Protein AF-A0A7C0WC27-F1 (afdb_monomer_lite)

Secondary structure (DSSP, 8-state):
-HHHHHHHHHHHHHHHHTT-----------HHHHHHHHHHH-HHHHHHHHHHHHHHHHHHHHHHTTSPP--------

Structure (mmCIF, N/CA/C/O backbone):
data_AF-A0A7C0WC27-F1
#
_entry.id   AF-A0A7C0WC27-F1
#
loop_
_atom_site.group_PDB
_atom_site.id
_atom_site.type_symbol
_atom_site.label_atom_id
_atom_site.label_alt_id
_atom_site.label_comp_id
_atom_site.label_asym_id
_atom_site.label_entity_id
_atom_site.label_seq_id
_atom_site.pdbx_PDB_ins_code
_atom_site.Cartn_x
_atom_site.Cartn_y
_atom_site.Cartn_z
_atom_site.occupancy
_atom_site.B_iso_or_equiv
_atom_site.auth_seq_id
_atom_site.auth_comp_id
_atom_site.auth_asym_id
_atom_site.auth_atom_id
_atom_site.pdbx_PDB_model_num
ATOM 1 N N . MET A 1 1 ? 15.841 20.715 51.364 1.00 61.66 1 MET A N 1
ATOM 2 C CA . MET A 1 1 ? 14.465 20.190 51.566 1.00 61.66 1 MET A CA 1
ATOM 3 C C . MET A 1 1 ? 13.447 20.738 50.554 1.00 61.66 1 MET A C 1
ATOM 5 O O . MET A 1 1 ? 12.572 19.991 50.143 1.00 61.66 1 MET A O 1
ATOM 9 N N . ILE A 1 2 ? 13.583 21.993 50.100 1.00 70.50 2 ILE A N 1
ATOM 10 C CA . ILE A 1 2 ? 12.686 22.652 49.123 1.00 70.50 2 ILE A CA 1
ATOM 11 C C . ILE A 1 2 ? 12.749 22.047 47.706 1.00 70.50 2 ILE A C 1
ATOM 13 O O . ILE A 1 2 ? 11.707 21.796 47.111 1.00 70.50 2 ILE A O 1
ATOM 17 N N . MET A 1 3 ? 13.937 21.682 47.210 1.00 67.44 3 MET A N 1
ATOM 18 C CA . MET A 1 3 ? 14.106 21.074 45.875 1.00 67.44 3 MET A CA 1
ATOM 19 C C . MET A 1 3 ? 13.355 19.739 45.702 1.00 67.44 3 MET A C 1
ATOM 21 O O . MET A 1 3 ? 12.783 19.478 44.650 1.00 67.44 3 MET A O 1
ATOM 25 N N . LYS A 1 4 ? 13.286 18.918 46.764 1.00 68.06 4 LYS A N 1
ATOM 26 C CA . LYS A 1 4 ? 12.542 17.644 46.757 1.00 68.06 4 LYS A CA 1
ATOM 27 C C . LYS A 1 4 ? 11.022 17.852 46.698 1.00 68.06 4 LYS A C 1
ATOM 29 O O . LYS A 1 4 ? 10.323 17.043 46.100 1.00 68.06 4 LYS A O 1
ATOM 34 N N . LYS A 1 5 ? 10.512 18.943 47.286 1.00 75.31 5 LYS A N 1
ATOM 35 C CA . LYS A 1 5 ? 9.082 19.291 47.242 1.00 75.31 5 LYS A CA 1
ATOM 36 C C . LYS A 1 5 ? 8.665 19.771 45.850 1.00 75.31 5 LYS A C 1
ATOM 38 O O . LYS A 1 5 ? 7.622 19.353 45.370 1.00 75.31 5 LYS A O 1
ATOM 43 N N . ILE A 1 6 ? 9.510 20.565 45.188 1.00 80.69 6 ILE A N 1
ATOM 44 C CA . ILE A 1 6 ? 9.273 21.030 43.810 1.00 80.69 6 ILE A CA 1
ATOM 45 C C . ILE A 1 6 ? 9.247 19.844 42.837 1.00 80.69 6 ILE A C 1
ATOM 47 O O . ILE A 1 6 ? 8.320 19.729 42.041 1.00 80.69 6 ILE A O 1
ATOM 51 N N . LEU A 1 7 ? 10.201 18.913 42.963 1.00 81.56 7 LEU A N 1
ATOM 52 C CA . LEU A 1 7 ? 10.233 17.686 42.157 1.00 81.56 7 LEU A CA 1
ATOM 53 C C . LEU A 1 7 ? 8.957 16.841 42.336 1.00 81.56 7 LEU A C 1
ATOM 55 O O . LEU A 1 7 ? 8.407 16.335 41.363 1.00 81.56 7 LEU A O 1
ATOM 59 N N . SER A 1 8 ? 8.464 16.725 43.574 1.00 81.25 8 SER A N 1
ATOM 60 C CA . SER A 1 8 ? 7.241 15.975 43.886 1.00 81.25 8 SER A CA 1
ATOM 61 C C . SER A 1 8 ? 5.986 16.611 43.270 1.00 81.25 8 SER A C 1
ATOM 63 O O . SER A 1 8 ? 5.140 15.910 42.723 1.00 81.25 8 SER A O 1
ATOM 65 N N . ILE A 1 9 ? 5.887 17.945 43.280 1.00 84.75 9 ILE A N 1
ATOM 66 C CA . ILE A 1 9 ? 4.748 18.675 42.696 1.00 84.75 9 ILE A CA 1
ATOM 67 C C . ILE A 1 9 ? 4.699 18.495 41.172 1.00 84.75 9 ILE A C 1
ATOM 69 O O . ILE A 1 9 ? 3.625 18.269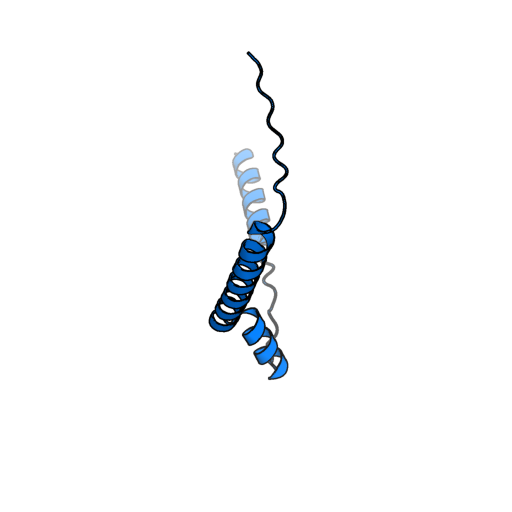 40.619 1.00 84.75 9 ILE A O 1
ATOM 73 N N . ILE A 1 10 ? 5.856 18.527 40.501 1.00 84.81 10 ILE A N 1
ATOM 74 C CA . ILE A 1 10 ? 5.951 18.282 39.053 1.00 84.81 10 ILE A CA 1
ATOM 75 C C . ILE A 1 10 ? 5.524 16.848 38.720 1.00 84.81 10 ILE A C 1
ATOM 77 O O . ILE A 1 10 ? 4.782 16.636 37.763 1.00 84.81 10 ILE A O 1
ATOM 81 N N . LEU A 1 11 ? 5.936 15.869 39.532 1.00 82.56 11 LEU A N 1
ATOM 82 C CA . LEU A 1 11 ? 5.562 14.467 39.339 1.00 82.56 11 LEU A CA 1
ATOM 83 C C . LEU A 1 11 ? 4.047 14.253 39.479 1.00 82.56 11 LEU A C 1
ATOM 85 O O . LEU A 1 11 ? 3.448 13.538 38.681 1.00 82.56 11 LEU A O 1
ATOM 89 N N . ILE A 1 12 ? 3.418 14.904 40.460 1.00 83.50 12 ILE A N 1
ATOM 90 C CA . ILE A 1 12 ? 1.967 14.828 40.680 1.00 83.50 12 ILE A CA 1
ATOM 91 C C . ILE A 1 12 ? 1.206 15.498 39.529 1.00 83.50 12 ILE A C 1
ATOM 93 O O . ILE A 1 12 ? 0.215 14.948 39.050 1.00 83.50 12 ILE A O 1
ATOM 97 N N . PHE A 1 13 ? 1.686 16.643 39.037 1.00 79.38 13 PHE A N 1
ATOM 98 C CA . PHE A 1 13 ? 1.080 17.337 37.897 1.00 79.38 13 PHE A CA 1
ATOM 99 C C . PHE A 1 13 ? 1.163 16.511 36.600 1.00 79.38 13 PHE A C 1
ATOM 101 O O . PHE A 1 13 ? 0.198 16.440 35.833 1.00 79.38 13 PHE A O 1
ATOM 108 N N . LEU A 1 14 ? 2.286 15.815 36.389 1.00 78.81 14 LEU A N 1
ATOM 109 C CA . LEU A 1 14 ? 2.466 14.883 35.274 1.00 78.81 14 LEU A CA 1
ATOM 110 C C . LEU A 1 14 ? 1.494 13.694 35.367 1.00 78.81 14 LEU A C 1
ATOM 112 O O . LEU A 1 14 ? 0.920 13.284 34.361 1.00 78.81 14 LEU A O 1
ATOM 116 N N . LEU A 1 15 ? 1.272 13.169 36.575 1.00 76.44 15 LEU A N 1
ATOM 117 C CA . LEU A 1 15 ? 0.387 12.027 36.806 1.00 76.44 15 LEU A CA 1
ATOM 118 C C . LEU A 1 15 ? -1.093 12.374 36.558 1.00 76.44 15 LEU A C 1
ATOM 120 O O . LEU A 1 15 ? -1.815 11.595 35.941 1.00 76.44 15 LEU A O 1
ATOM 124 N N . VAL A 1 16 ? -1.535 13.561 36.991 1.00 76.31 16 VAL A N 1
ATOM 125 C CA . VAL A 1 16 ? -2.919 14.045 36.810 1.00 76.31 16 VAL A CA 1
ATOM 126 C C . VAL A 1 16 ? -3.257 14.267 35.334 1.00 76.31 16 VAL A C 1
ATOM 128 O O . VAL A 1 16 ? -4.373 13.983 34.904 1.00 76.31 16 VAL A O 1
ATOM 131 N N . SER A 1 17 ? -2.280 14.696 34.534 1.00 68.75 17 SER A N 1
ATOM 132 C CA . SER A 1 17 ? -2.460 14.923 33.094 1.00 68.75 17 SER A CA 1
ATOM 133 C C . SER A 1 17 ? -2.741 13.633 32.307 1.00 68.75 17 SER A C 1
ATOM 135 O O . SER A 1 17 ? -3.294 13.685 31.211 1.00 68.75 17 SER A O 1
ATOM 137 N N . CYS A 1 18 ? -2.409 12.466 32.869 1.00 62.62 18 CYS A N 1
ATOM 138 C CA . CYS A 1 18 ? -2.596 11.166 32.223 1.00 62.62 18 CYS A CA 1
ATOM 139 C C . CYS A 1 18 ? -4.004 10.568 32.439 1.00 62.62 18 CYS A C 1
ATOM 141 O O . CYS A 1 18 ? -4.346 9.560 31.828 1.00 62.62 18 CYS A O 1
ATOM 143 N N . LEU A 1 19 ? -4.846 11.179 33.286 1.00 62.59 19 LEU A N 1
ATOM 144 C CA . LEU A 1 19 ? -6.169 10.645 33.648 1.00 62.59 19 LEU A CA 1
ATOM 145 C C . LEU A 1 19 ? -7.312 11.048 32.702 1.00 62.59 19 LEU A C 1
ATOM 147 O O . LEU A 1 19 ? -8.477 10.789 32.999 1.00 62.59 19 LEU A O 1
ATOM 151 N N . SER A 1 20 ? -7.007 11.641 31.548 1.00 55.72 20 SER A N 1
ATOM 152 C CA . SER A 1 20 ? -8.010 11.906 30.508 1.00 55.72 20 SER A CA 1
ATOM 153 C C . SER A 1 20 ? -8.273 10.635 29.695 1.00 55.72 20 SER A C 1
ATOM 155 O O . SER A 1 20 ? -7.959 10.563 28.508 1.00 55.72 20 SER A O 1
ATOM 157 N N . VAL A 1 21 ? -8.815 9.601 30.347 1.00 62.25 21 VAL A N 1
ATOM 158 C CA . VAL A 1 21 ? -9.339 8.427 29.645 1.00 62.25 21 VAL A CA 1
ATOM 159 C C . VAL A 1 21 ? -10.591 8.875 28.899 1.00 62.25 21 VAL A C 1
ATOM 161 O O . VAL A 1 21 ? -11.579 9.321 29.482 1.00 62.25 21 VAL A O 1
ATOM 164 N N . THR A 1 22 ? -10.524 8.825 27.576 1.00 58.72 22 THR A N 1
ATOM 165 C CA . THR A 1 22 ? -11.682 9.037 26.722 1.00 58.72 22 THR A CA 1
ATOM 166 C C . THR A 1 22 ? -12.588 7.824 26.885 1.00 58.72 22 THR A C 1
ATOM 168 O O . THR A 1 22 ? -12.202 6.692 26.599 1.00 58.72 22 THR A O 1
ATOM 171 N N . ALA A 1 23 ? -13.792 8.050 27.408 1.00 52.22 23 ALA A N 1
ATOM 172 C CA . ALA A 1 23 ? -14.842 7.047 27.420 1.00 52.22 23 ALA A CA 1
ATOM 173 C C . ALA A 1 23 ? -15.204 6.739 25.961 1.00 52.22 23 ALA A C 1
ATOM 175 O O . ALA A 1 23 ? -15.886 7.519 25.295 1.00 52.22 23 ALA A O 1
ATOM 176 N N . VAL A 1 24 ? -14.669 5.634 25.444 1.00 60.34 24 VAL A N 1
ATOM 177 C CA . VAL A 1 24 ? -14.975 5.135 24.105 1.00 60.34 24 VAL A CA 1
ATOM 178 C C . VAL A 1 24 ? -16.407 4.616 24.155 1.00 60.34 24 VAL A C 1
ATOM 180 O O . VAL A 1 24 ? -16.654 3.505 24.616 1.00 60.34 24 VAL A O 1
ATOM 183 N N . GLY A 1 25 ? -17.354 5.466 23.752 1.00 56.34 25 GLY A N 1
ATOM 184 C CA . GLY A 1 25 ? -18.754 5.087 23.598 1.00 56.34 25 GLY A CA 1
ATOM 185 C C . GLY A 1 25 ? -18.873 3.846 22.716 1.00 56.34 25 GLY A C 1
ATOM 186 O O . GLY A 1 25 ? -18.149 3.722 21.725 1.00 56.34 25 GLY A O 1
ATOM 187 N N . GLU A 1 26 ? -19.751 2.923 23.110 1.00 59.50 26 GLU A N 1
ATOM 188 C CA . GLU A 1 26 ? -20.025 1.670 22.407 1.00 59.50 26 GLU A CA 1
ATOM 189 C C . GLU A 1 26 ? -20.201 1.917 20.908 1.00 59.50 26 GLU A C 1
ATOM 191 O O . GLU A 1 26 ? -21.194 2.478 20.439 1.00 59.50 26 GLU A O 1
ATOM 196 N N . THR A 1 27 ? -19.201 1.502 20.134 1.00 60.78 27 THR A N 1
ATOM 197 C CA . THR A 1 27 ? -19.263 1.560 18.681 1.00 60.78 27 THR A CA 1
ATOM 198 C C . THR A 1 27 ? -20.136 0.403 18.224 1.00 60.78 27 THR A C 1
ATOM 200 O O . THR A 1 27 ? -19.672 -0.718 18.047 1.00 60.78 27 THR A O 1
ATOM 203 N N . VAL A 1 28 ? -21.433 0.659 18.054 1.00 66.06 28 VAL A N 1
ATOM 204 C CA . VAL A 1 28 ? -22.329 -0.268 17.358 1.00 66.06 28 VAL A CA 1
ATOM 205 C C . VAL A 1 28 ? -21.813 -0.392 15.924 1.00 66.06 28 VAL A C 1
ATOM 207 O O . VAL A 1 28 ? -22.018 0.492 15.089 1.00 66.06 28 VAL A O 1
ATOM 210 N N . ILE A 1 29 ? -21.064 -1.460 15.649 1.00 66.56 29 ILE A N 1
ATOM 211 C CA . ILE A 1 29 ? -20.489 -1.713 14.330 1.00 66.56 29 ILE A CA 1
ATOM 212 C C . ILE A 1 29 ? -21.638 -2.115 13.406 1.00 66.56 29 ILE A C 1
ATOM 214 O O . ILE A 1 29 ? -22.110 -3.249 13.420 1.00 66.56 29 ILE A O 1
ATOM 218 N N . THR A 1 30 ? -22.108 -1.168 12.599 1.00 82.00 30 THR A N 1
ATOM 219 C CA . THR A 1 30 ? -23.024 -1.464 11.497 1.00 82.00 30 THR A CA 1
ATOM 220 C C . THR A 1 30 ? -22.320 -2.351 10.467 1.00 82.00 30 THR A C 1
ATOM 222 O O . THR A 1 30 ? -21.096 -2.304 10.321 1.00 82.00 30 THR A O 1
ATOM 225 N N . VAL A 1 31 ? -23.081 -3.156 9.720 1.00 82.69 31 VAL A N 1
ATOM 226 C CA . VAL A 1 31 ? -22.531 -4.065 8.693 1.00 82.69 31 VAL A CA 1
ATOM 227 C C . VAL A 1 31 ? -21.643 -3.314 7.691 1.00 82.69 31 VAL A C 1
ATOM 229 O O . VAL A 1 31 ? -20.576 -3.801 7.321 1.00 82.69 31 VAL A O 1
ATOM 232 N N . GLU A 1 32 ? -22.022 -2.087 7.326 1.00 82.19 32 GLU A N 1
ATOM 233 C CA . GLU A 1 32 ? -21.226 -1.250 6.424 1.00 82.19 32 GLU A CA 1
ATOM 234 C C . GLU A 1 32 ? -19.877 -0.853 7.040 1.00 82.19 32 GLU A C 1
ATOM 236 O O . GLU A 1 32 ? -18.847 -0.871 6.364 1.00 82.19 32 GLU A O 1
ATOM 241 N N . LYS A 1 33 ? -19.847 -0.569 8.349 1.00 81.50 33 LYS A N 1
ATOM 242 C CA . LYS A 1 33 ? -18.606 -0.246 9.060 1.00 81.50 33 LYS A CA 1
ATOM 243 C C . LYS A 1 33 ? -17.700 -1.470 9.201 1.00 81.50 33 LYS A C 1
ATOM 245 O O . LYS A 1 33 ? -16.488 -1.350 9.033 1.00 81.50 33 LYS A O 1
ATOM 250 N N . ALA A 1 34 ? -18.270 -2.650 9.447 1.00 83.44 34 ALA A N 1
ATOM 251 C CA . ALA A 1 34 ? -17.517 -3.903 9.445 1.00 83.44 34 ALA A CA 1
ATOM 252 C C . ALA A 1 34 ? -16.899 -4.177 8.066 1.00 83.44 34 ALA A C 1
ATOM 254 O O . ALA A 1 34 ? -15.728 -4.541 7.975 1.00 83.44 34 ALA A O 1
ATOM 255 N N . ARG A 1 35 ? -17.651 -3.929 6.986 1.00 85.75 35 ARG A N 1
ATOM 256 C CA . ARG A 1 35 ? -17.169 -4.068 5.608 1.00 85.75 35 ARG A CA 1
ATOM 257 C C . ARG A 1 35 ? -16.031 -3.100 5.295 1.00 85.75 35 ARG A C 1
ATOM 259 O O . ARG A 1 35 ? -15.028 -3.529 4.730 1.00 85.75 35 ARG A O 1
ATOM 266 N N . SER A 1 36 ? -16.154 -1.823 5.662 1.00 85.88 36 SER A N 1
ATOM 267 C CA . SER A 1 36 ? -15.090 -0.844 5.414 1.00 85.88 36 SER A CA 1
ATOM 268 C C . SER A 1 36 ? -13.811 -1.203 6.169 1.00 85.88 36 SER A C 1
ATOM 270 O O . SER A 1 36 ? -12.732 -1.176 5.589 1.00 85.88 36 SER A O 1
ATOM 272 N N . LEU A 1 37 ? -13.937 -1.614 7.438 1.00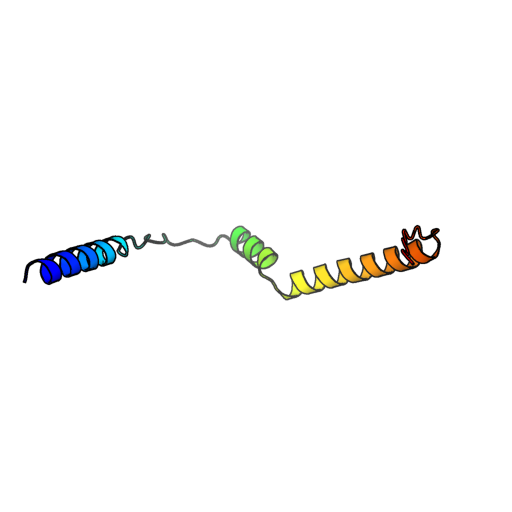 84.94 37 LEU A N 1
ATOM 273 C CA . LEU A 1 37 ? -12.801 -2.055 8.251 1.00 84.94 37 LEU A CA 1
ATOM 274 C C . LEU A 1 37 ? -12.167 -3.330 7.688 1.00 84.94 37 LEU A C 1
ATOM 276 O O . LEU A 1 37 ? -10.946 -3.456 7.670 1.00 84.94 37 LEU A O 1
ATOM 280 N N . ALA A 1 38 ? -12.979 -4.262 7.187 1.00 84.94 38 ALA A N 1
ATOM 281 C CA . ALA A 1 38 ? -12.474 -5.455 6.529 1.00 84.94 38 ALA A CA 1
ATOM 282 C C . ALA A 1 38 ? -11.692 -5.095 5.259 1.00 84.94 38 ALA A C 1
ATOM 284 O O . ALA A 1 38 ? -10.592 -5.592 5.082 1.00 84.94 38 ALA A O 1
ATOM 285 N N . LEU A 1 39 ? -12.191 -4.213 4.393 1.00 84.94 39 LEU A N 1
ATOM 286 C CA . LEU A 1 39 ? -11.448 -3.803 3.193 1.00 84.94 39 LEU A CA 1
ATOM 287 C C . LEU A 1 39 ? -10.153 -3.052 3.527 1.00 84.94 39 LEU A C 1
ATOM 289 O O . LEU A 1 39 ? -9.148 -3.236 2.845 1.00 84.94 39 LEU A O 1
ATOM 293 N N . GLU A 1 40 ? -10.162 -2.247 4.586 1.00 86.81 40 GLU A N 1
ATOM 294 C CA . GLU A 1 40 ? -8.995 -1.485 5.026 1.00 86.81 40 GLU A CA 1
ATOM 295 C C . GLU A 1 40 ? -7.910 -2.385 5.635 1.00 86.81 40 GLU A C 1
ATOM 297 O O . GLU A 1 40 ? -6.736 -2.256 5.288 1.00 86.81 40 GLU A O 1
ATOM 302 N N . TYR A 1 41 ? -8.288 -3.336 6.495 1.00 86.56 41 TYR A N 1
ATOM 303 C CA . TYR A 1 41 ? -7.341 -4.131 7.285 1.00 86.56 41 TYR A CA 1
ATOM 304 C C . TYR A 1 41 ? -7.167 -5.582 6.827 1.00 86.56 41 TYR A C 1
ATOM 306 O O . TYR A 1 41 ? -6.316 -6.295 7.369 1.00 86.56 41 TYR A O 1
ATOM 314 N N . ASN A 1 42 ? -7.930 -6.059 5.840 1.00 92.38 42 ASN A N 1
ATOM 315 C CA . ASN A 1 42 ? -7.772 -7.421 5.344 1.00 92.38 42 ASN A CA 1
ATOM 316 C C . ASN A 1 42 ? -6.429 -7.568 4.619 1.00 92.38 42 ASN A C 1
ATOM 318 O O . ASN A 1 42 ? -6.232 -7.119 3.489 1.00 92.38 42 ASN A O 1
ATOM 322 N N . ARG A 1 43 ? -5.512 -8.281 5.276 1.00 91.19 43 ARG A N 1
ATOM 323 C CA . ARG A 1 43 ? -4.175 -8.575 4.757 1.00 91.19 43 ARG A CA 1
ATOM 324 C C . ARG A 1 43 ? -4.206 -9.323 3.429 1.00 91.19 43 ARG A C 1
ATOM 326 O O . ARG A 1 43 ? -3.374 -9.041 2.581 1.00 91.19 43 ARG A O 1
ATOM 333 N N . GLN A 1 44 ? -5.146 -10.246 3.226 1.00 92.19 44 GLN A N 1
ATOM 334 C CA . GLN A 1 44 ? -5.248 -10.991 1.968 1.00 92.19 44 GLN A CA 1
ATOM 335 C C . GLN A 1 44 ? -5.605 -10.062 0.808 1.00 92.19 44 GLN A C 1
ATOM 337 O O . GLN A 1 44 ? -5.001 -10.154 -0.257 1.00 92.19 44 GLN A O 1
ATOM 342 N N . PHE A 1 45 ? -6.527 -9.123 1.038 1.00 92.38 45 PHE A N 1
ATOM 343 C CA . PHE A 1 45 ? -6.887 -8.112 0.047 1.00 92.38 45 PHE A CA 1
ATOM 344 C C . PHE A 1 45 ? -5.696 -7.205 -0.288 1.00 92.38 45 PHE A C 1
ATOM 346 O O . PHE A 1 45 ? -5.373 -7.010 -1.457 1.00 92.38 45 PHE A O 1
ATOM 353 N N . GLN A 1 46 ? -4.978 -6.720 0.728 1.00 92.56 46 GLN A N 1
ATOM 354 C CA . GLN A 1 46 ? -3.775 -5.911 0.518 1.00 92.56 46 GLN A CA 1
ATOM 355 C C . GLN A 1 46 ? -2.667 -6.678 -0.220 1.00 92.56 46 GLN A C 1
ATOM 357 O O . GLN A 1 46 ? -1.978 -6.101 -1.059 1.00 92.56 46 GLN A O 1
ATOM 362 N N . THR A 1 47 ? -2.482 -7.967 0.070 1.00 94.88 47 THR A N 1
ATOM 363 C CA . THR A 1 47 ? -1.521 -8.819 -0.646 1.00 94.88 47 THR A CA 1
ATOM 364 C C . THR A 1 47 ? -1.912 -8.970 -2.110 1.00 94.88 47 THR A C 1
ATOM 366 O O . THR A 1 47 ? -1.079 -8.723 -2.976 1.00 94.88 47 THR A O 1
ATOM 369 N N . ALA A 1 48 ? -3.178 -9.278 -2.398 1.00 94.38 48 ALA A N 1
ATOM 370 C CA . ALA A 1 48 ? -3.669 -9.378 -3.770 1.00 94.38 48 ALA A CA 1
ATOM 371 C C . ALA A 1 48 ? -3.493 -8.054 -4.536 1.00 94.38 48 ALA A C 1
ATOM 373 O O . ALA A 1 48 ? -3.065 -8.047 -5.688 1.00 94.38 48 ALA A O 1
ATOM 374 N N . GLN A 1 49 ? -3.743 -6.917 -3.880 1.00 94.69 49 GLN A N 1
ATOM 375 C CA . GLN A 1 49 ? -3.519 -5.601 -4.477 1.00 94.69 49 GLN A CA 1
ATOM 376 C C . GLN A 1 49 ? -2.041 -5.378 -4.833 1.00 94.69 49 GLN A C 1
ATOM 378 O O . GLN A 1 49 ? -1.731 -4.937 -5.938 1.00 94.69 49 GLN A O 1
ATOM 383 N N . LYS A 1 50 ? -1.119 -5.755 -3.939 1.00 95.31 50 LYS A N 1
ATOM 384 C CA . LYS A 1 50 ? 0.326 -5.683 -4.203 1.00 95.31 50 LYS A CA 1
ATOM 385 C C . L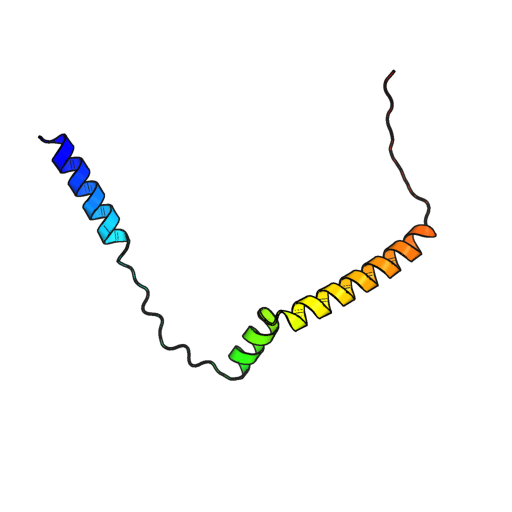YS A 1 50 ? 0.758 -6.595 -5.349 1.00 95.31 50 LYS A C 1
ATOM 387 O O . LYS A 1 50 ? 1.643 -6.221 -6.113 1.00 95.31 50 LYS A O 1
ATOM 392 N N . GLU A 1 51 ? 0.155 -7.771 -5.488 1.00 96.44 51 GLU A N 1
ATOM 393 C CA . GLU A 1 51 ? 0.434 -8.674 -6.610 1.00 96.44 51 GLU A CA 1
ATOM 394 C C . GLU A 1 51 ? 0.002 -8.072 -7.950 1.00 96.44 51 GLU A C 1
ATOM 396 O O . GLU A 1 51 ? 0.745 -8.161 -8.929 1.00 96.44 51 GLU A O 1
ATOM 401 N N . ILE A 1 52 ? -1.151 -7.396 -7.986 1.00 96.62 52 ILE A N 1
ATOM 402 C CA . ILE A 1 52 ? -1.607 -6.652 -9.168 1.00 96.62 52 ILE A CA 1
ATOM 403 C C . ILE A 1 52 ? -0.616 -5.538 -9.511 1.00 96.62 52 ILE A C 1
ATOM 405 O O . ILE A 1 52 ? -0.233 -5.388 -10.674 1.00 96.62 52 ILE A O 1
ATOM 409 N N . ASP A 1 53 ? -0.178 -4.768 -8.518 1.00 96.94 53 ASP A N 1
ATOM 410 C CA . ASP A 1 53 ? 0.779 -3.681 -8.731 1.00 96.94 53 ASP A CA 1
ATOM 411 C C . ASP A 1 53 ? 2.140 -4.211 -9.205 1.00 96.94 53 ASP A C 1
ATOM 413 O O . ASP A 1 53 ? 2.742 -3.635 -10.115 1.00 96.94 53 ASP A O 1
ATOM 417 N N . ARG A 1 54 ? 2.583 -5.363 -8.684 1.00 96.19 54 ARG A N 1
ATOM 418 C CA . ARG A 1 54 ? 3.780 -6.070 -9.162 1.00 96.19 54 ARG A CA 1
ATOM 419 C C . ARG A 1 54 ? 3.649 -6.457 -10.632 1.00 96.19 54 ARG A C 1
ATOM 421 O O . ARG A 1 54 ? 4.521 -6.116 -11.426 1.00 96.19 54 ARG A O 1
ATOM 428 N N . ALA A 1 55 ? 2.553 -7.115 -11.007 1.00 96.12 55 ALA A N 1
ATOM 429 C CA . ALA A 1 55 ? 2.308 -7.531 -12.387 1.00 96.12 55 ALA A CA 1
ATOM 430 C C . ALA A 1 55 ? 2.261 -6.330 -13.349 1.00 96.12 55 ALA A C 1
ATOM 432 O O . ALA A 1 55 ? 2.800 -6.380 -14.454 1.00 96.12 55 ALA A O 1
ATOM 433 N N . ARG A 1 56 ? 1.674 -5.205 -12.923 1.00 96.25 56 ARG A N 1
ATOM 434 C CA . ARG A 1 56 ? 1.702 -3.952 -13.694 1.00 96.25 56 ARG A CA 1
ATOM 435 C C . ARG A 1 56 ? 3.121 -3.411 -13.851 1.00 96.25 56 ARG A C 1
ATOM 437 O O . ARG A 1 56 ? 3.488 -3.008 -14.954 1.00 96.25 56 ARG A O 1
ATOM 444 N N . GLY A 1 57 ? 3.915 -3.428 -12.782 1.00 94.50 57 GLY A N 1
ATOM 445 C CA . GLY A 1 57 ? 5.325 -3.043 -12.813 1.00 94.50 57 GLY A CA 1
ATOM 446 C C . GLY A 1 57 ? 6.142 -3.881 -13.798 1.00 94.50 57 GLY A C 1
ATOM 447 O O . GLY A 1 57 ? 6.932 -3.327 -14.559 1.00 94.50 57 GLY A O 1
ATOM 448 N N . GLU A 1 58 ? 5.896 -5.190 -13.858 1.00 94.00 58 GLU A N 1
ATOM 449 C CA . GLU A 1 58 ? 6.538 -6.096 -14.819 1.00 94.00 58 GLU A CA 1
ATOM 450 C C . GLU A 1 58 ? 6.186 -5.743 -16.267 1.00 94.00 58 GLU A C 1
ATOM 452 O O . GLU A 1 58 ? 7.077 -5.648 -17.109 1.00 94.00 58 GLU A O 1
ATOM 457 N N . ILE A 1 59 ? 4.912 -5.458 -16.556 1.00 94.00 59 ILE A N 1
ATOM 458 C CA . ILE A 1 59 ? 4.477 -5.019 -17.892 1.00 94.00 59 ILE A CA 1
ATOM 459 C C . ILE A 1 59 ? 5.152 -3.698 -18.278 1.00 94.00 59 ILE A C 1
ATOM 461 O O . ILE A 1 59 ? 5.607 -3.543 -19.413 1.00 94.00 59 ILE A O 1
ATOM 465 N N . ILE A 1 60 ? 5.215 -2.736 -17.354 1.00 92.69 60 ILE A N 1
ATOM 466 C CA . ILE A 1 60 ? 5.858 -1.439 -17.593 1.00 92.69 60 ILE A CA 1
ATOM 467 C C . ILE A 1 60 ? 7.353 -1.634 -17.845 1.00 92.69 60 ILE A C 1
ATOM 469 O O . ILE A 1 60 ? 7.865 -1.105 -18.823 1.00 92.69 60 ILE A O 1
ATOM 473 N N . SER A 1 61 ? 8.040 -2.428 -17.024 1.00 89.19 61 SER A N 1
ATOM 474 C CA . SER A 1 61 ? 9.464 -2.735 -17.192 1.00 89.19 61 SER A CA 1
ATOM 475 C C . SER A 1 61 ? 9.748 -3.402 -18.541 1.00 89.19 61 SER A C 1
ATOM 477 O O . SER A 1 61 ? 10.639 -2.956 -19.266 1.00 89.19 61 SER A O 1
ATOM 479 N N . ALA A 1 62 ? 8.937 -4.392 -18.926 1.00 88.94 62 ALA A N 1
ATOM 480 C CA . ALA A 1 62 ? 9.047 -5.061 -20.219 1.00 88.94 62 ALA A CA 1
ATOM 481 C C . ALA A 1 62 ? 8.872 -4.082 -21.392 1.00 88.94 62 ALA A C 1
ATOM 483 O O . ALA A 1 62 ? 9.604 -4.159 -22.377 1.00 88.94 62 ALA A O 1
ATOM 484 N N . ARG A 1 63 ? 7.945 -3.122 -21.279 1.00 90.12 63 ARG A N 1
ATOM 485 C CA . ARG A 1 63 ? 7.747 -2.067 -22.288 1.00 90.12 63 ARG A CA 1
ATOM 486 C C . ARG A 1 63 ? 8.881 -1.045 -22.302 1.00 90.12 63 ARG A C 1
ATOM 488 O O . ARG A 1 63 ? 9.305 -0.640 -23.378 1.00 90.12 63 ARG A O 1
ATOM 495 N N . SER A 1 64 ? 9.399 -0.655 -21.141 1.00 86.56 64 SER A N 1
ATOM 496 C CA . SER A 1 64 ? 10.525 0.278 -21.022 1.00 86.56 64 SER A CA 1
ATOM 497 C C . SER A 1 64 ? 11.814 -0.274 -21.627 1.00 86.56 64 SER A C 1
ATOM 499 O O . SER A 1 64 ? 12.642 0.508 -22.079 1.00 86.56 64 SER A O 1
ATOM 501 N N . GLY A 1 65 ? 11.973 -1.599 -21.701 1.00 85.00 65 GLY A N 1
ATOM 502 C CA . GLY A 1 65 ? 13.075 -2.228 -22.435 1.00 85.00 65 GLY A CA 1
ATOM 503 C C . GLY A 1 65 ? 13.086 -1.906 -23.937 1.00 85.00 65 GLY A C 1
ATOM 504 O O . GLY A 1 65 ? 14.148 -1.925 -24.549 1.00 85.00 65 GLY A O 1
ATOM 505 N N . ALA A 1 66 ? 11.935 -1.565 -24.524 1.00 83.00 66 ALA A N 1
ATOM 506 C CA . ALA A 1 66 ? 11.831 -1.126 -25.917 1.00 83.00 66 ALA A CA 1
ATOM 507 C C . ALA A 1 66 ? 12.057 0.388 -26.101 1.00 83.00 66 ALA A C 1
ATOM 509 O O . ALA A 1 66 ? 12.052 0.875 -27.231 1.00 83.00 66 ALA A O 1
ATOM 510 N N . LEU A 1 67 ? 12.230 1.144 -25.010 1.00 86.81 67 LEU A N 1
ATOM 511 C CA . LEU A 1 67 ? 12.447 2.588 -25.038 1.00 86.81 67 LEU A CA 1
ATOM 512 C C . LEU A 1 67 ? 13.941 2.923 -24.882 1.00 86.81 67 LEU A C 1
ATOM 514 O O . LEU A 1 67 ? 14.663 2.221 -24.170 1.00 86.81 67 LEU A O 1
ATOM 518 N N . PRO A 1 68 ? 14.425 4.011 -25.510 1.00 82.44 68 PRO A N 1
ATOM 519 C CA . PRO A 1 68 ? 15.795 4.467 -25.323 1.00 82.44 68 PRO A CA 1
ATOM 520 C C . PRO A 1 68 ? 16.019 4.906 -23.871 1.00 82.44 68 PRO A C 1
ATOM 522 O O . PRO A 1 68 ? 15.259 5.706 -23.323 1.00 82.44 68 PRO A O 1
ATOM 525 N N . GLN A 1 69 ? 17.080 4.391 -23.251 1.00 84.88 69 GLN A N 1
ATOM 526 C CA . GLN A 1 69 ? 17.458 4.759 -21.890 1.00 84.88 69 GLN A CA 1
ATOM 527 C C . GLN A 1 69 ? 18.355 5.997 -21.908 1.00 84.88 69 GLN A C 1
ATOM 529 O O . GLN A 1 69 ? 19.387 6.019 -22.578 1.00 84.88 69 GLN A O 1
ATOM 534 N N . VAL A 1 70 ? 17.968 7.028 -21.159 1.00 86.56 70 VAL A N 1
ATOM 535 C CA . VAL A 1 70 ? 18.771 8.241 -20.979 1.00 86.56 70 VAL A CA 1
ATOM 536 C C . VAL A 1 70 ? 19.523 8.121 -19.659 1.00 86.56 70 VAL A C 1
ATOM 538 O O . VAL A 1 70 ? 18.921 8.218 -18.594 1.00 86.56 70 VAL A O 1
ATOM 541 N N . ASN A 1 71 ? 20.838 7.923 -19.736 1.00 85.00 71 ASN A N 1
ATOM 542 C CA . ASN A 1 71 ? 21.718 7.865 -18.571 1.00 85.00 71 ASN A CA 1
ATOM 543 C C . ASN A 1 71 ? 22.632 9.095 -18.563 1.00 85.00 71 ASN A C 1
ATOM 545 O O . ASN A 1 71 ? 23.325 9.361 -19.544 1.00 85.00 71 ASN A O 1
ATOM 549 N N . LEU A 1 72 ? 22.649 9.836 -17.455 1.00 85.75 72 LEU A N 1
ATOM 550 C CA . LEU A 1 72 ? 23.549 10.971 -17.252 1.00 85.75 72 LEU A CA 1
ATOM 551 C C . LEU A 1 72 ? 24.735 10.514 -16.391 1.00 85.75 72 LEU A C 1
ATOM 553 O O . LEU A 1 72 ? 24.548 10.144 -15.234 1.00 85.75 72 LEU A O 1
ATOM 557 N N . GLY A 1 73 ? 25.947 10.531 -16.947 1.00 85.62 73 GLY A N 1
ATOM 558 C CA . GLY A 1 73 ? 27.179 10.185 -16.234 1.00 85.62 73 GLY A CA 1
ATOM 559 C C . GLY A 1 73 ? 28.231 11.280 -16.386 1.00 85.62 73 GLY A C 1
ATOM 560 O O . GLY A 1 73 ? 28.516 11.705 -17.501 1.00 85.62 73 GLY A O 1
ATOM 561 N N . GLY A 1 74 ? 28.810 11.731 -15.271 1.00 83.62 74 GLY A N 1
ATOM 562 C CA . GLY A 1 74 ? 29.933 12.669 -15.242 1.00 83.62 74 GLY A CA 1
ATOM 563 C C . GLY A 1 74 ? 31.176 11.989 -14.676 1.00 83.62 74 GLY A C 1
ATOM 564 O O . GLY A 1 74 ? 31.102 11.350 -13.627 1.00 83.62 74 GLY A O 1
ATOM 565 N N . ARG A 1 75 ? 32.315 12.112 -15.363 1.00 75.31 75 ARG A N 1
ATOM 566 C CA . ARG A 1 75 ? 33.617 11.622 -14.893 1.00 75.31 75 ARG A CA 1
ATOM 567 C C . ARG A 1 75 ? 34.569 12.808 -14.792 1.00 75.31 75 ARG A C 1
ATOM 569 O O . ARG A 1 75 ? 34.755 13.512 -15.778 1.00 75.31 75 ARG A O 1
ATOM 576 N N . TYR A 1 76 ? 35.159 13.005 -13.619 1.00 66.94 76 TYR A N 1
ATOM 577 C CA . TYR A 1 76 ? 36.259 13.944 -13.413 1.00 66.94 76 TYR A CA 1
ATOM 578 C C . TYR A 1 76 ? 37.536 13.114 -13.231 1.00 66.94 76 TYR A C 1
ATOM 580 O O . TYR A 1 76 ? 37.568 12.232 -12.371 1.00 66.94 76 TYR A O 1
ATOM 588 N N . THR A 1 77 ? 38.535 13.343 -14.081 1.00 67.75 77 THR A N 1
ATOM 589 C CA . THR A 1 77 ? 39.911 12.828 -13.956 1.00 67.75 77 THR A CA 1
ATOM 590 C C . THR A 1 77 ? 40.862 13.998 -13.955 1.00 67.75 77 THR A C 1
ATOM 592 O O . THR A 1 77 ? 40.637 14.884 -14.811 1.00 67.75 77 THR A O 1
#

Radius of gyration: 29.0 Å; chains: 1; bounding box: 63×34×78 Å

pLDDT: mean 81.1, std 11.89, range [52.22, 96.94]

Sequence (77 aa):
MIMKKILSIILIFLLVSCLSVTAVGETVITVEKARSLALEYNRQFQTAQKEIDRARGEIISARSGALPQVNLGGRYT

Foldseek 3Di:
DVVVVVVVVVVVVVVVVPPPDDPPPDDPCDPVNVVVVCCVPVPVNVVVVVVVVVVVVVVVVVVCVVPDDDDDDDDDD

=== Feature glossary ===
Reading guide. The protein is described through the following features:

Foldseek 3Di. A 3Di character summarizes, for each residue, the relative orientation of the Cα frame of its nearest spatial neighbor. Because it encodes fold topology rather than chemistry, 3Di alignments detect remote structural similarity that sequence alignment misses.

Contact-map, Ramachandran, and PAE plots. Plot images: a contact map (which residues are close in 3D, as an N×N binary image), a Ramachandran scatter (backbone torsion angles, revealing secondary-structure composition at a glance), and — for AlphaFold structures — a PAE heatmap (pairwise prediction confidence).

Radius of gyration, Cα contacts, bounding box. Radius of gyration (Rg) is the root-mean-square distance of Cα atoms from their centroid — a single number for overall size and compactness. A globular domain of N residues has Rg ≈ 2.2·N^0.38 Å; an extended or disordered chain has a much larger Rg. The Cα contact count is the number of residue pairs whose Cα atoms are within 8 Å and are more than four positions apart in sequence — a standard proxy for tertiary packing density. The bounding box is the smallest axis-aligned box enclosing all Cα atoms.

Secondary structure (8-state, DSSP). Eight-state secondary structure (DSSP): H is the canonical α-helix, G the tighter 3₁₀-helix, I the wider π-helix; E/B are β-structure, T and S are turns and bends, and '-' is everything else. DSSP derives these from the pattern of main-chain N–H···O=C hydrogen bonds, not from the sequence.

B-factor. B-factor (Debye–Waller facto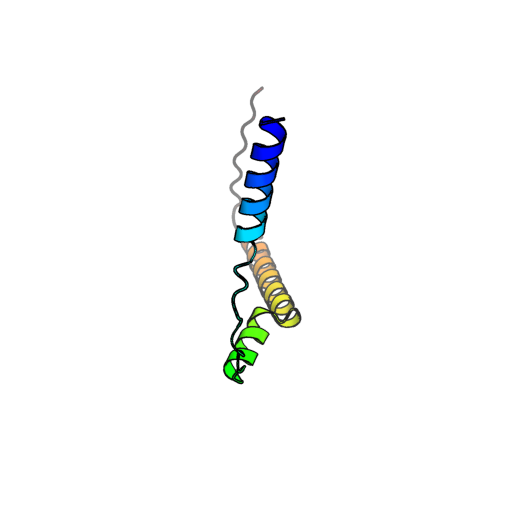r) reflects atomic displacement in the crystal lattice. It is an experimental observable (units Å²), not a prediction; low values mean the atom is pinned down, high values mean it moves or is heterogeneous across the crystal.

pLDDT. pLDDT is the predicted lDDT-Cα score: AlphaFold's confidence that the local environment of each residue (all inter-atomic distances within 15 Å) is correctly placed. It is a per-residue number between 0 and 100, with higher meaning more reliable.

Nearest PDB structures. Nearest PDB neighbors are the top structural matches found by Foldseek when searching this structure against the entire Protein Data Bank. Each hit reports a TM-score (0 to 1; >0.5 almost always implies the same fold) and an E-value. These are *structural* homologs — they may share no detectable sequence similarity.

Solvent-accessible surface area. Accessible surface area quantifies burial. A residue with SASA near zero is packed into the hydrophobic core; one with SASA >100 Å² sits on the surface. Computed here via the Shrake–Rupley numerical algorithm with a 1.4 Å probe.

Rendered structure images. Structure images are PyMOL renders from six orthogonal camera directions. Cartoon representation draws helices as coils and strands as arrows; sticks shows the backbone as bonds; surface shows the solvent-excl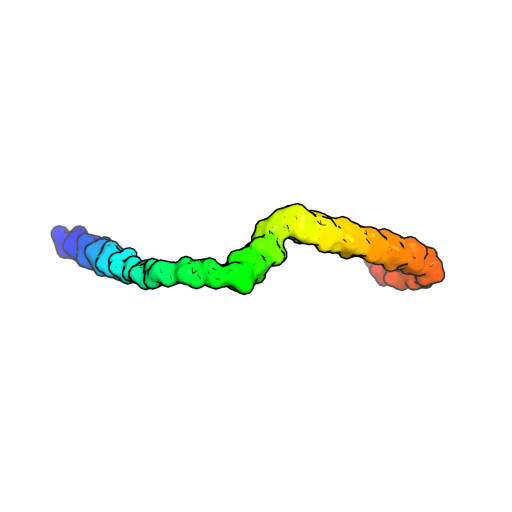uded envelope. Rainbow coloring maps sequence position to hue (blue→red, N→C); chain coloring assigns a distinct color per polypeptide.

Backbone torsions (φ/ψ). φ (phi) and ψ (psi) are the two rotatable backbone dihedrals per residue: φ is the C(i-1)–N–Cα–C torsion, ψ is the N–Cα–C–N(i+1) torsion, both in degrees on (−180°, 180°]. α-helical residues cluster near (−60°, −45°); β-strand residues near (−120°, +130°). A Ramachandran plot is simply a scatter of (φ, ψ) for every residue.

Predicted aligned error. Predicted Aligned Error (PAE) is an AlphaFold confidence matrix: entry (i, j) is the expected error in the position of residue j, in ångströms, when the prediction is superimposed on the true structure at residue i. Low PAE within a block of residues means that block is internally rigid and well-predicted; high PAE between two blocks means their relative placement is un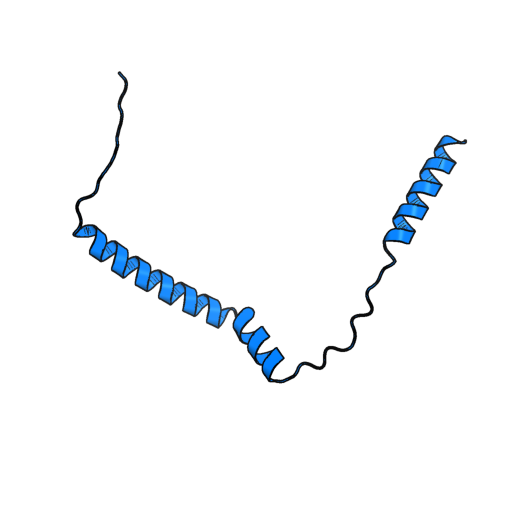certain even if each block individually is confident.

mmCIF coordinates. Structure coordinates are given as an mmCIF _atom_site loop: one row per atom with element, residue name, chain id, sequence number, and x/y/z position in Å. Only the four main-chain atoms per residue are included here; side chains are omitted to keep the record compact.

InterPro / GO / CATH / organism. Database cross-references. InterPro integrates a dozen domain/family signature databases into unified entries with residue-range hits. GO terms attach function/process/location labels with evidence codes. CATH codes position the fold in a four-level structural taxonomy. Organism is the NCBI-taxonomy species name.

Secondary structure (3-state, P-SEA). SS3 is a coarse helix/strand/coil call (letters a/b/c) made by the P-SEA algorithm from inter-Cα distances and dihedrals. It is less detailed than DSSP but needs only Cα positions.

Sequence. Sequence gives the chain of amino acids in standard one-letter code (A=alanine, C=cysteine, …, Y=tyrosine), read N→C. It is the only feature that is directly encoded by the gene; all structural features are derived from the folded form of this sequence.